Protein AF-A0AAV6BEF2-F1 (afdb_monomer)

Nearest PDB structures (foldseek):
  5zn7-assembly1_C  TM=5.057E-01  e=1.918E+00  soil metagenome
  7oqd-assembly1_AAA  TM=6.381E-01  e=6.702E+00  Bacteroides thetaiotaomicron VPI-5482

Secondary structure (DSSP, 8-state):
--B-TTPBP-SS----SSPPPEEEPTTSTTEEEESS-SSEEEEETTEEEEEETTEEEEESSTT---EE--GGGS-HHHHT--GGG-SS-S-SS-SSB-SSGGG-

Structure (mmCIF, N/CA/C/O backbone):
data_AF-A0AAV6BEF2-F1
#
_entry.id   AF-A0AAV6BEF2-F1
#
loop_
_atom_site.group_PDB
_atom_site.id
_atom_site.type_symbol
_atom_site.label_atom_id
_atom_site.label_alt_id
_atom_site.label_comp_id
_atom_site.label_asym_id
_atom_site.label_entity_id
_atom_site.label_seq_id
_atom_site.pdbx_PDB_ins_code
_atom_site.Cartn_x
_atom_site.Cartn_y
_atom_site.Cartn_z
_atom_site.occupancy
_atom_site.B_iso_or_equiv
_atom_site.auth_seq_id
_atom_site.auth_comp_id
_atom_site.auth_asym_id
_atom_site.auth_atom_id
_atom_site.pdbx_PDB_model_num
ATOM 1 N N . MET A 1 1 ? 8.938 -14.282 -14.415 1.00 75.31 1 MET A N 1
ATOM 2 C CA . MET A 1 1 ? 9.404 -13.016 -15.030 1.00 75.31 1 MET A CA 1
ATOM 3 C C . MET A 1 1 ? 10.148 -12.255 -13.950 1.00 75.31 1 MET A C 1
ATOM 5 O O . MET A 1 1 ? 9.670 -12.309 -12.830 1.00 75.31 1 MET A O 1
ATOM 9 N N . ILE A 1 2 ? 11.287 -11.622 -14.242 1.00 89.19 2 ILE A N 1
ATOM 10 C CA . ILE A 1 2 ? 12.004 -10.793 -13.256 1.00 89.19 2 ILE A CA 1
ATOM 11 C C . ILE A 1 2 ? 11.464 -9.360 -13.347 1.00 89.19 2 ILE A C 1
ATOM 13 O O . ILE A 1 2 ? 11.345 -8.831 -14.455 1.00 89.19 2 ILE A O 1
ATOM 17 N N . LEU A 1 3 ? 11.120 -8.763 -12.207 1.00 92.12 3 LEU A N 1
ATOM 18 C CA . LEU A 1 3 ? 10.684 -7.374 -12.078 1.00 92.12 3 LEU A CA 1
ATOM 19 C C . LEU A 1 3 ? 11.883 -6.437 -11.931 1.00 92.12 3 LEU A C 1
ATOM 21 O O . LEU A 1 3 ? 12.933 -6.811 -11.412 1.00 92.12 3 LEU A O 1
ATOM 25 N N . ARG A 1 4 ? 11.711 -5.189 -12.361 1.00 93.62 4 ARG A N 1
ATOM 26 C CA . ARG A 1 4 ? 12.654 -4.089 -12.145 1.00 93.62 4 ARG A CA 1
ATOM 27 C C . ARG A 1 4 ? 11.963 -2.947 -11.422 1.00 93.62 4 ARG A C 1
ATOM 29 O O . ARG A 1 4 ? 10.775 -2.701 -11.625 1.00 93.62 4 ARG A O 1
ATOM 36 N N . ILE A 1 5 ? 12.709 -2.230 -10.583 1.00 93.62 5 ILE A N 1
ATOM 37 C CA . ILE A 1 5 ? 12.194 -1.054 -9.870 1.00 93.62 5 ILE A CA 1
ATOM 38 C C . ILE A 1 5 ? 11.570 -0.076 -10.872 1.00 93.62 5 ILE A C 1
ATOM 40 O O . ILE A 1 5 ? 12.185 0.277 -11.875 1.00 93.62 5 ILE A O 1
ATOM 44 N N . GLY A 1 6 ? 10.339 0.354 -10.593 1.00 94.75 6 GLY A N 1
ATOM 45 C CA . GLY A 1 6 ? 9.557 1.226 -11.466 1.00 94.75 6 GLY A CA 1
ATOM 46 C C . GLY A 1 6 ? 8.692 0.500 -12.498 1.00 94.75 6 GLY A C 1
ATOM 47 O O . GLY A 1 6 ? 7.886 1.160 -13.157 1.00 94.75 6 GLY A O 1
ATOM 48 N N . ASP A 1 7 ? 8.788 -0.828 -12.625 1.00 96.19 7 ASP A N 1
ATOM 49 C CA . ASP A 1 7 ? 7.883 -1.585 -13.486 1.00 96.19 7 ASP A CA 1
ATOM 50 C C . ASP A 1 7 ? 6.432 -1.363 -13.056 1.00 96.19 7 ASP A C 1
ATOM 52 O O . ASP A 1 7 ? 6.073 -1.474 -11.881 1.00 96.19 7 ASP A O 1
ATOM 56 N N . ARG A 1 8 ? 5.573 -1.049 -14.029 1.00 96.50 8 ARG A N 1
ATOM 57 C CA . ARG A 1 8 ? 4.138 -0.934 -13.776 1.00 96.50 8 ARG A CA 1
ATOM 58 C C . ARG A 1 8 ? 3.573 -2.291 -13.396 1.00 96.50 8 ARG A C 1
ATOM 60 O O . ARG A 1 8 ? 3.920 -3.300 -14.007 1.00 96.50 8 ARG A O 1
ATOM 67 N N . TYR A 1 9 ? 2.646 -2.286 -12.449 1.00 95.19 9 TYR A N 1
ATOM 68 C CA . TYR A 1 9 ? 1.774 -3.424 -12.211 1.00 95.19 9 TYR A CA 1
ATOM 69 C C . TYR A 1 9 ? 1.063 -3.834 -13.513 1.00 95.19 9 TYR A C 1
ATOM 71 O O . TYR A 1 9 ? 0.539 -2.984 -14.236 1.00 95.19 9 TYR A O 1
ATOM 79 N N . ARG A 1 10 ? 1.079 -5.136 -13.821 1.00 92.38 10 ARG A N 1
ATOM 80 C CA . ARG A 1 10 ? 0.469 -5.724 -15.032 1.00 92.38 10 ARG A CA 1
ATOM 81 C C . ARG A 1 10 ? -0.484 -6.878 -14.719 1.00 92.38 10 ARG A C 1
ATOM 83 O O . ARG A 1 10 ? -0.755 -7.696 -15.594 1.00 92.38 10 ARG A O 1
ATOM 90 N N . GLY A 1 11 ? -0.907 -7.000 -13.463 1.00 89.69 11 GLY A N 1
ATOM 91 C CA . GLY A 1 11 ? -1.888 -8.004 -13.071 1.00 89.69 11 GLY A CA 1
ATOM 92 C C . GLY A 1 11 ? -3.320 -7.587 -13.432 1.00 89.69 11 GLY A C 1
ATOM 93 O O . GLY A 1 11 ? -3.513 -6.600 -14.147 1.00 89.69 11 GLY A O 1
ATOM 94 N N . PRO A 1 12 ? -4.317 -8.355 -12.964 1.00 90.50 12 PRO A N 1
ATOM 95 C CA . PRO A 1 12 ? -5.731 -8.045 -13.157 1.00 90.50 12 PRO A CA 1
ATOM 96 C C . PRO A 1 12 ? -6.115 -6.661 -12.624 1.00 90.50 12 PRO A C 1
ATOM 98 O O . PRO A 1 12 ? -5.444 -6.119 -11.751 1.00 90.50 12 PRO A O 1
ATOM 101 N N . ASP A 1 13 ? -7.228 -6.110 -13.106 1.00 88.25 13 ASP A N 1
ATOM 102 C CA . ASP A 1 13 ? -7.786 -4.890 -12.519 1.00 88.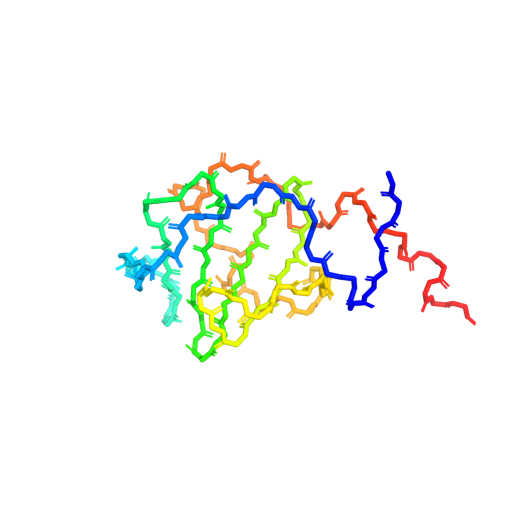25 13 ASP A CA 1
ATOM 103 C C . ASP A 1 13 ? -8.050 -5.088 -11.014 1.00 88.25 13 ASP A C 1
ATOM 105 O O . ASP A 1 13 ? -8.598 -6.109 -10.594 1.00 88.25 13 ASP A O 1
ATOM 109 N N . LEU A 1 14 ? -7.636 -4.111 -10.203 1.00 87.62 14 LEU A N 1
ATOM 110 C CA . LEU A 1 14 ? -7.822 -4.135 -8.751 1.00 87.62 14 LEU A CA 1
ATOM 111 C C . LEU A 1 14 ? -9.271 -3.823 -8.356 1.00 87.62 14 LEU A C 1
ATOM 113 O O . LEU A 1 14 ? -9.647 -4.080 -7.214 1.00 87.62 14 LEU A O 1
ATOM 117 N N . GLY A 1 15 ? -10.066 -3.272 -9.281 1.00 86.31 15 GLY A N 1
ATOM 118 C CA . GLY A 1 15 ? -11.484 -2.979 -9.068 1.00 86.31 15 GLY A CA 1
ATOM 119 C C . GLY A 1 15 ? -11.746 -1.771 -8.166 1.00 86.31 15 GLY A C 1
ATOM 120 O O . GLY A 1 15 ? -12.859 -1.600 -7.676 1.00 86.31 15 GLY A O 1
ATOM 121 N N . PHE A 1 16 ? -10.740 -0.923 -7.933 1.00 89.00 16 PHE A N 1
ATOM 122 C CA . PHE A 1 16 ? -10.887 0.299 -7.140 1.00 89.00 16 PHE A CA 1
ATOM 123 C C . PHE A 1 16 ? -11.423 1.460 -7.991 1.00 89.00 16 PHE A C 1
ATOM 125 O O . PHE A 1 16 ? -10.683 2.381 -8.346 1.00 89.00 16 PHE A O 1
ATOM 132 N N . TYR A 1 17 ? -12.708 1.390 -8.342 1.00 87.06 17 TYR A N 1
ATOM 133 C CA . TYR A 1 17 ? -13.413 2.469 -9.048 1.00 87.06 17 TYR A CA 1
ATOM 134 C C . TYR A 1 17 ? -13.769 3.639 -8.121 1.00 87.06 17 TYR A C 1
ATOM 136 O O . TYR A 1 17 ? -13.749 4.787 -8.557 1.00 87.06 17 TYR A O 1
ATOM 144 N N . ASP A 1 18 ? -14.003 3.336 -6.845 1.00 90.75 18 ASP A N 1
ATOM 145 C CA . ASP A 1 18 ? -14.211 4.285 -5.753 1.00 90.75 18 ASP A CA 1
ATOM 146 C C . ASP A 1 18 ? -13.141 4.083 -4.668 1.00 90.75 18 ASP A C 1
ATOM 148 O O . ASP A 1 18 ? -12.414 3.082 -4.670 1.00 90.75 18 ASP A O 1
ATOM 152 N N . GLU A 1 19 ? -13.031 5.033 -3.731 1.00 90.31 19 GLU A N 1
ATOM 153 C CA . GLU A 1 19 ? -12.090 4.900 -2.614 1.00 90.31 19 GLU A CA 1
ATOM 154 C C . GLU A 1 19 ? -12.443 3.656 -1.775 1.00 90.31 19 GLU A C 1
ATOM 156 O O . GLU A 1 19 ? -13.580 3.530 -1.312 1.00 90.31 19 GLU A O 1
ATOM 161 N N . PRO A 1 20 ? -11.497 2.720 -1.570 1.00 93.25 20 PRO A N 1
ATOM 162 C CA . PRO A 1 20 ? -11.789 1.480 -0.870 1.00 93.25 20 PRO A CA 1
ATOM 163 C C . PRO A 1 20 ? -11.984 1.707 0.630 1.00 93.25 20 PRO A C 1
ATOM 165 O O . PRO A 1 20 ? -11.316 2.542 1.246 1.00 93.25 20 PRO A O 1
ATOM 168 N N . ASN A 1 21 ? -12.829 0.880 1.247 1.00 93.69 21 ASN A N 1
ATOM 169 C CA . ASN A 1 21 ? -12.964 0.853 2.699 1.00 93.69 21 ASN A CA 1
ATOM 170 C C . ASN A 1 21 ? -11.663 0.373 3.344 1.00 93.69 21 ASN A C 1
ATOM 172 O O . ASN A 1 21 ? -11.112 -0.676 2.987 1.00 93.69 21 ASN A O 1
ATOM 176 N N . VAL A 1 22 ? -11.195 1.126 4.338 1.00 95.88 22 VAL A N 1
ATOM 177 C CA . VAL A 1 22 ? -9.980 0.805 5.084 1.00 95.88 22 VAL A CA 1
ATOM 178 C C . VAL A 1 22 ? -10.257 0.672 6.575 1.00 95.88 22 VAL A C 1
ATOM 180 O O . VAL A 1 22 ? -11.024 1.439 7.155 1.00 95.88 22 VAL A O 1
ATOM 183 N N . VAL A 1 23 ? -9.581 -0.276 7.218 1.00 96.62 23 VAL A N 1
ATOM 184 C CA . VAL A 1 23 ? -9.620 -0.465 8.674 1.00 96.62 23 VAL A CA 1
ATOM 185 C C . VAL A 1 23 ? -8.246 -0.246 9.278 1.00 96.62 23 VAL A C 1
ATOM 187 O O . VAL A 1 23 ? -7.235 -0.628 8.691 1.00 96.62 23 VAL A O 1
ATOM 190 N N . ALA A 1 24 ? -8.190 0.369 10.457 1.00 97.19 24 ALA A N 1
ATOM 191 C CA . ALA A 1 24 ? -6.931 0.549 11.168 1.00 97.19 24 ALA A CA 1
ATOM 192 C C . ALA A 1 24 ? -6.341 -0.809 11.578 1.00 97.19 24 ALA A C 1
ATOM 194 O O . ALA A 1 24 ? -7.063 -1.687 12.055 1.00 97.19 24 ALA A O 1
ATOM 195 N N . VAL A 1 25 ? -5.024 -0.964 11.430 1.00 97.19 25 VAL A N 1
ATOM 196 C CA . VAL A 1 25 ? -4.309 -2.157 11.892 1.00 97.19 25 VAL A CA 1
ATOM 197 C C . VAL A 1 25 ? -3.896 -1.969 13.363 1.00 97.19 25 VAL A C 1
ATOM 199 O O . VAL A 1 25 ? -3.104 -1.073 13.672 1.00 97.19 25 VAL A O 1
ATOM 202 N N . PRO A 1 26 ? -4.379 -2.804 14.302 1.00 94.31 26 PRO A N 1
ATOM 203 C CA . PRO A 1 26 ? -4.024 -2.713 15.712 1.00 94.31 26 PRO A CA 1
ATOM 204 C C . PRO A 1 26 ? -2.513 -2.823 15.937 1.00 94.31 26 PRO A C 1
ATOM 206 O O . PRO A 1 26 ? -1.840 -3.683 15.370 1.00 94.31 26 PRO A O 1
ATOM 209 N N . GLY A 1 27 ? -1.972 -1.942 16.783 1.00 92.38 27 GLY A N 1
ATOM 210 C CA . GLY A 1 27 ? -0.538 -1.907 17.094 1.00 92.38 27 GLY A CA 1
ATOM 211 C C . GLY A 1 27 ? 0.359 -1.360 15.973 1.00 92.38 27 GLY A C 1
ATOM 212 O O . GLY A 1 27 ? 1.583 -1.444 16.086 1.00 92.38 27 GLY A O 1
ATOM 213 N N . ARG A 1 28 ? -0.220 -0.800 14.900 1.00 94.56 28 ARG A N 1
ATOM 214 C CA . ARG A 1 28 ? 0.497 -0.183 13.772 1.00 94.56 28 ARG A CA 1
ATOM 215 C C . ARG A 1 28 ? -0.069 1.206 13.490 1.00 94.56 28 ARG A C 1
ATOM 217 O O . ARG A 1 28 ? -0.991 1.378 12.697 1.00 94.56 28 ARG A O 1
ATOM 224 N N . ALA A 1 29 ? 0.462 2.207 14.187 1.00 92.00 29 ALA A N 1
ATOM 225 C CA . ALA A 1 29 ? -0.025 3.578 14.078 1.00 92.00 29 ALA A CA 1
ATOM 226 C C . ALA A 1 29 ? 0.029 4.075 12.623 1.00 92.00 29 ALA A C 1
ATOM 228 O O . ALA A 1 29 ? 1.066 3.993 11.970 1.00 92.00 29 ALA A O 1
ATOM 229 N N . GLY A 1 30 ? -1.101 4.579 12.123 1.00 94.50 30 GLY A N 1
ATOM 230 C CA . GLY A 1 30 ? -1.212 5.128 10.770 1.00 94.50 30 GLY A CA 1
ATOM 231 C C . GLY A 1 30 ? -1.223 4.095 9.638 1.00 94.50 30 GLY A C 1
ATOM 232 O O . GLY A 1 30 ? -1.255 4.504 8.479 1.00 94.50 30 GLY A O 1
ATOM 233 N N . VAL A 1 31 ? -1.201 2.789 9.941 1.00 97.88 31 VAL A N 1
ATOM 234 C CA . VAL A 1 31 ? -1.382 1.731 8.938 1.00 97.88 31 VAL A CA 1
ATOM 235 C C . VAL A 1 31 ? -2.852 1.345 8.874 1.00 97.88 31 VAL A C 1
ATOM 237 O O . VAL A 1 31 ? -3.466 0.990 9.883 1.00 97.88 31 VAL A O 1
ATOM 240 N N . TYR A 1 32 ? -3.394 1.361 7.665 1.00 98.06 32 TYR A N 1
ATOM 241 C CA . TYR A 1 32 ? -4.745 0.917 7.372 1.00 98.06 32 TYR A CA 1
ATOM 242 C C . TYR A 1 32 ? -4.720 -0.196 6.327 1.00 98.06 32 TYR A C 1
ATOM 244 O O . TYR A 1 32 ? -3.860 -0.195 5.450 1.00 98.06 32 TYR A O 1
ATOM 252 N N . TYR A 1 33 ? -5.658 -1.134 6.417 1.00 97.62 33 TYR A N 1
ATOM 253 C CA . TYR A 1 33 ? -5.784 -2.298 5.542 1.00 97.62 33 TYR A CA 1
ATOM 254 C C . TYR A 1 33 ? -7.093 -2.259 4.756 1.00 97.62 33 TYR A C 1
ATOM 256 O O . TYR A 1 33 ? -8.137 -1.946 5.330 1.00 97.62 33 TYR A O 1
ATOM 264 N N . VAL A 1 34 ? -7.049 -2.605 3.469 1.00 96.56 34 VAL A N 1
ATOM 265 C CA . VAL A 1 34 ? -8.238 -2.698 2.612 1.00 96.56 34 VAL A CA 1
ATOM 266 C C . VAL A 1 34 ? -8.921 -4.054 2.798 1.00 96.56 34 VAL A C 1
ATOM 268 O O . VAL A 1 34 ? -8.370 -5.103 2.450 1.00 96.56 34 VAL A O 1
ATOM 271 N N . GLN A 1 35 ? -10.150 -4.043 3.316 1.00 90.19 35 GLN A N 1
ATOM 272 C CA . GLN A 1 35 ? -10.904 -5.281 3.543 1.00 90.19 35 GLN A CA 1
ATOM 273 C C . GLN A 1 35 ? -11.561 -5.827 2.270 1.00 90.19 35 GLN A C 1
ATOM 275 O O . GLN A 1 35 ? -11.663 -7.042 2.134 1.00 90.19 35 GLN A O 1
ATOM 280 N N . ASP A 1 36 ? -11.898 -4.983 1.302 1.00 85.25 36 ASP A N 1
ATOM 281 C CA . ASP A 1 36 ? -12.725 -5.382 0.155 1.00 85.25 36 ASP A CA 1
ATOM 282 C C . ASP A 1 36 ? -11.900 -5.611 -1.127 1.00 85.25 36 ASP A C 1
ATOM 284 O O . ASP A 1 36 ? -12.316 -5.253 -2.224 1.00 85.25 36 ASP A O 1
ATOM 288 N N . SER A 1 37 ? -10.694 -6.180 -1.004 1.00 88.31 37 SER A N 1
ATOM 289 C CA . SER A 1 37 ? -9.808 -6.454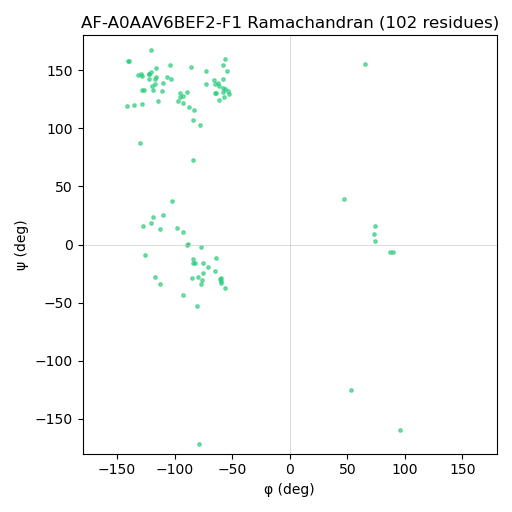 -2.147 1.00 88.31 37 SER A CA 1
ATOM 290 C C . SER A 1 37 ? -9.297 -7.891 -2.158 1.00 88.31 37 SER A C 1
ATOM 292 O O . SER A 1 37 ? -9.014 -8.476 -1.116 1.00 88.31 37 SER A O 1
ATOM 294 N N . ASN A 1 38 ? -9.099 -8.453 -3.350 1.00 87.19 38 ASN A N 1
ATOM 295 C CA . ASN A 1 38 ? -8.434 -9.751 -3.501 1.00 87.19 38 ASN A CA 1
ATOM 296 C C . ASN A 1 38 ? -6.932 -9.683 -3.190 1.00 87.19 38 ASN A C 1
ATOM 298 O O . ASN A 1 38 ? -6.318 -10.711 -2.920 1.00 87.19 38 ASN A O 1
ATOM 302 N N . ASN A 1 39 ? -6.350 -8.483 -3.222 1.00 90.06 39 ASN A N 1
ATOM 303 C CA . ASN A 1 39 ? -4.937 -8.260 -2.949 1.00 90.06 39 ASN A CA 1
ATOM 304 C C . ASN A 1 39 ? -4.743 -7.657 -1.560 1.00 90.06 39 ASN A C 1
ATOM 306 O O . ASN A 1 39 ? -5.618 -6.969 -1.027 1.00 90.06 39 ASN A O 1
ATOM 310 N N . ASP A 1 40 ? -3.567 -7.885 -0.987 1.00 95.38 40 ASP A N 1
ATOM 311 C CA . ASP A 1 40 ? -3.181 -7.245 0.261 1.00 95.38 40 ASP A CA 1
ATOM 312 C C . ASP A 1 40 ? -2.757 -5.804 -0.008 1.00 95.38 40 ASP A C 1
ATOM 314 O O . ASP A 1 40 ? -1.655 -5.545 -0.496 1.00 95.38 40 ASP A O 1
ATOM 318 N N . VAL A 1 41 ? -3.655 -4.868 0.302 1.00 97.12 41 VAL A N 1
ATOM 319 C CA . VAL A 1 41 ? -3.455 -3.434 0.087 1.00 97.12 41 VAL A CA 1
ATOM 320 C C . VAL A 1 41 ? -3.497 -2.689 1.415 1.00 97.12 41 VAL A C 1
ATOM 322 O O . VAL A 1 41 ? -4.394 -2.878 2.240 1.00 97.12 41 VAL A O 1
ATOM 325 N N . TYR A 1 42 ? -2.5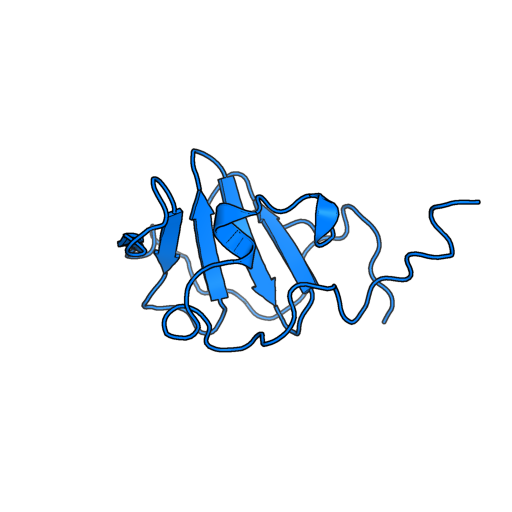22 -1.808 1.599 1.00 97.81 42 TYR A N 1
ATOM 326 C CA . TYR A 1 42 ? -2.311 -1.024 2.801 1.00 97.81 42 TYR A CA 1
ATOM 327 C C . TYR A 1 42 ? -2.177 0.453 2.458 1.00 97.81 42 TYR A C 1
ATOM 329 O O . TYR A 1 42 ? -1.554 0.822 1.461 1.00 97.81 42 TYR A O 1
ATOM 337 N N . ARG A 1 43 ? -2.684 1.310 3.337 1.00 97.88 43 ARG A N 1
ATOM 338 C CA . ARG A 1 43 ? -2.417 2.747 3.320 1.00 97.88 43 ARG A CA 1
ATOM 339 C C . ARG A 1 43 ? -1.555 3.100 4.521 1.00 97.88 43 ARG A C 1
ATOM 341 O O . ARG A 1 43 ? -1.862 2.704 5.643 1.00 97.88 43 ARG A O 1
ATOM 348 N N . TYR A 1 44 ? -0.493 3.856 4.281 1.00 97.88 44 TYR A N 1
ATOM 349 C CA . TYR A 1 44 ? 0.354 4.403 5.332 1.00 97.88 44 TYR A CA 1
ATOM 350 C C . TYR A 1 44 ? 0.781 5.818 4.949 1.00 97.88 44 TYR A C 1
ATOM 352 O O . TYR A 1 44 ? 1.419 6.028 3.911 1.00 97.88 44 TYR A O 1
ATOM 360 N N . ASN A 1 45 ? 0.401 6.793 5.778 1.00 91.62 45 ASN A N 1
ATOM 361 C CA . ASN A 1 45 ? 0.442 8.219 5.444 1.00 91.62 45 ASN A CA 1
ATOM 362 C C . ASN A 1 45 ? -0.310 8.505 4.123 1.00 91.62 45 ASN A C 1
ATOM 364 O O . ASN A 1 45 ? -1.474 8.126 3.964 1.00 91.62 45 ASN A O 1
ATOM 368 N N . ASN A 1 46 ? 0.359 9.149 3.165 1.00 92.75 46 ASN A N 1
ATOM 369 C CA . ASN A 1 46 ? -0.201 9.524 1.863 1.00 92.75 46 ASN A CA 1
ATOM 370 C C . ASN A 1 46 ? 0.163 8.524 0.754 1.00 92.75 46 ASN A C 1
ATOM 372 O O . ASN A 1 46 ? 0.039 8.847 -0.423 1.00 92.75 46 ASN A O 1
ATOM 3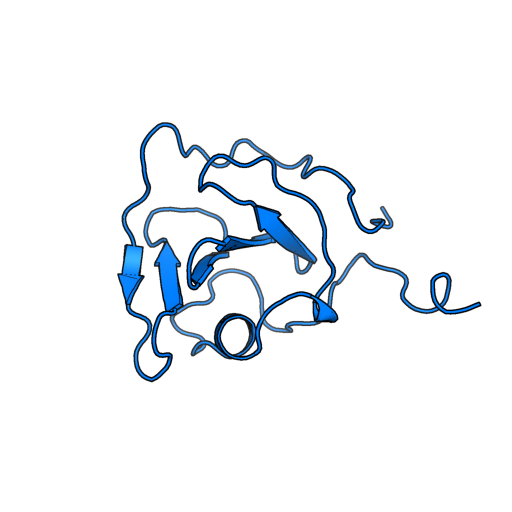76 N N . MET A 1 47 ? 0.650 7.335 1.116 1.00 97.81 47 MET A N 1
ATOM 377 C CA . MET A 1 47 ? 1.077 6.319 0.160 1.00 97.81 47 MET A CA 1
ATOM 378 C C . MET A 1 47 ? 0.277 5.035 0.341 1.00 97.81 47 MET A C 1
ATOM 380 O O . MET A 1 47 ? -0.109 4.659 1.452 1.00 97.81 47 MET A O 1
ATOM 384 N N . TRP A 1 48 ? 0.086 4.353 -0.778 1.00 97.81 48 TRP A N 1
ATOM 385 C CA . TRP A 1 48 ? -0.559 3.058 -0.864 1.00 97.81 48 TRP A CA 1
ATOM 386 C C . TRP A 1 48 ? 0.478 2.000 -1.219 1.00 97.81 48 TRP A C 1
ATOM 388 O O . TRP A 1 48 ? 1.360 2.240 -2.045 1.00 97.81 48 TRP A O 1
ATOM 398 N N . TYR A 1 49 ? 0.372 0.840 -0.585 1.00 98.06 49 TYR A N 1
ATOM 399 C CA . TYR A 1 49 ? 1.268 -0.296 -0.753 1.00 98.06 49 TYR A CA 1
ATOM 400 C C . TYR A 1 49 ? 0.434 -1.530 -1.038 1.00 98.06 49 TYR A C 1
ATOM 402 O O . TYR A 1 49 ? -0.541 -1.786 -0.341 1.00 98.06 49 TYR A O 1
ATOM 410 N N . MET A 1 50 ? 0.822 -2.297 -2.043 1.00 97.56 50 MET A N 1
ATOM 411 C CA . MET A 1 50 ? 0.161 -3.540 -2.402 1.00 97.56 50 MET A CA 1
ATOM 412 C C . MET A 1 50 ? 1.204 -4.642 -2.441 1.00 97.56 50 MET A C 1
ATOM 414 O O . MET A 1 50 ? 2.255 -4.460 -3.057 1.00 97.56 50 MET A O 1
ATOM 418 N N . ASN A 1 51 ? 0.902 -5.779 -1.825 1.00 96.75 51 ASN A N 1
ATOM 419 C CA . ASN A 1 51 ? 1.607 -7.012 -2.125 1.00 96.75 51 ASN A CA 1
ATOM 420 C C . ASN A 1 51 ? 0.779 -7.819 -3.127 1.00 96.75 51 ASN A C 1
ATOM 422 O O . ASN A 1 51 ? -0.392 -8.114 -2.884 1.00 96.75 51 ASN A O 1
ATOM 426 N N . TYR A 1 52 ? 1.391 -8.152 -4.259 1.00 94.69 52 TYR A N 1
ATOM 427 C CA . TYR A 1 52 ? 0.788 -8.995 -5.282 1.00 94.69 52 TYR A CA 1
ATOM 428 C C . TYR A 1 52 ? 1.756 -10.116 -5.629 1.00 94.69 52 TYR A C 1
ATOM 430 O O . TYR A 1 52 ? 2.876 -9.845 -6.052 1.00 94.69 52 TYR A O 1
ATOM 438 N N . ASN A 1 53 ? 1.322 -11.368 -5.453 1.00 91.69 53 ASN A N 1
ATOM 439 C CA . ASN A 1 53 ? 2.143 -12.561 -5.690 1.00 91.69 53 ASN A CA 1
ATOM 440 C C . ASN A 1 53 ? 3.547 -12.478 -5.061 1.00 91.69 53 ASN A C 1
ATOM 442 O O . ASN A 1 53 ? 4.531 -12.895 -5.664 1.00 91.69 53 ASN A O 1
ATOM 446 N N . GLY A 1 54 ? 3.633 -11.921 -3.851 1.00 93.12 54 GLY A N 1
ATOM 447 C CA . GLY A 1 54 ? 4.882 -11.809 -3.107 1.00 93.12 54 GLY A CA 1
ATOM 448 C C . GLY A 1 54 ? 5.713 -10.563 -3.414 1.00 93.12 54 GLY A C 1
ATOM 449 O O . GLY A 1 54 ? 6.667 -10.322 -2.689 1.00 93.12 54 GLY A O 1
ATOM 450 N N . ASP A 1 55 ? 5.346 -9.735 -4.393 1.00 95.69 55 ASP A N 1
ATOM 451 C CA . ASP A 1 55 ? 6.106 -8.536 -4.767 1.00 95.69 55 ASP A CA 1
ATOM 452 C C . ASP A 1 55 ? 5.418 -7.244 -4.328 1.00 95.69 55 ASP A C 1
ATOM 454 O O . ASP A 1 55 ? 4.187 -7.119 -4.368 1.00 95.69 55 ASP A O 1
ATOM 458 N N . TRP A 1 56 ? 6.222 -6.253 -3.936 1.00 97.44 56 TRP A N 1
ATOM 459 C CA . TRP A 1 56 ? 5.707 -4.987 -3.427 1.00 97.44 56 TRP A CA 1
ATOM 460 C C . TRP A 1 56 ? 5.593 -3.893 -4.483 1.00 97.44 56 TRP A C 1
ATOM 462 O O . TRP A 1 56 ? 6.563 -3.485 -5.132 1.00 97.44 56 TRP A O 1
ATOM 472 N N . TYR A 1 57 ? 4.393 -3.329 -4.552 1.00 98.06 57 TYR A N 1
ATOM 473 C CA . TYR A 1 57 ? 4.044 -2.187 -5.379 1.00 98.06 57 TYR A CA 1
ATOM 474 C C . TYR A 1 57 ? 3.642 -1.000 -4.509 1.00 98.06 57 TYR A C 1
ATOM 476 O O . TYR A 1 57 ? 3.113 -1.161 -3.408 1.00 98.06 57 TYR A O 1
ATOM 484 N N . ARG A 1 58 ? 3.859 0.209 -5.024 1.00 98.12 58 ARG A N 1
ATOM 485 C CA . ARG A 1 58 ? 3.487 1.462 -4.367 1.00 98.12 58 ARG A CA 1
ATOM 486 C C . ARG A 1 58 ? 2.752 2.390 -5.325 1.00 98.12 58 ARG A C 1
ATOM 488 O O . ARG A 1 58 ? 3.106 2.464 -6.501 1.00 98.12 58 ARG A O 1
ATOM 495 N N . ALA A 1 59 ? 1.797 3.144 -4.794 1.00 98.00 59 ALA A N 1
ATOM 496 C CA . ALA A 1 59 ? 1.090 4.208 -5.496 1.00 98.00 59 ALA A CA 1
ATOM 497 C C . ALA A 1 59 ? 0.857 5.425 -4.588 1.00 98.00 59 ALA A C 1
ATOM 499 O O . ALA A 1 59 ? 0.868 5.318 -3.361 1.00 98.00 59 ALA A O 1
ATOM 500 N N . GLY A 1 60 ? 0.650 6.596 -5.197 1.00 97.56 60 GLY A N 1
ATOM 501 C CA . GLY A 1 60 ? 0.219 7.808 -4.484 1.00 97.56 60 GLY A CA 1
ATOM 502 C C . GLY A 1 60 ? -1.299 7.885 -4.269 1.00 97.56 60 GLY A C 1
ATOM 503 O O . GLY A 1 60 ? -1.768 8.704 -3.489 1.00 97.56 60 GLY A O 1
ATOM 504 N N . SER A 1 61 ? -2.063 7.025 -4.943 1.00 96.00 61 SER A N 1
ATOM 505 C CA . SER A 1 61 ? -3.522 6.928 -4.865 1.00 96.00 61 SER A CA 1
ATOM 506 C C . SER A 1 61 ? -3.942 5.459 -4.867 1.00 96.00 61 SER A C 1
ATOM 508 O O . SER A 1 61 ? -3.198 4.606 -5.357 1.00 96.00 61 SER A O 1
ATOM 510 N N . TYR A 1 62 ? -5.138 5.160 -4.357 1.00 94.25 62 TYR A N 1
ATOM 511 C CA . TYR A 1 62 ? -5.678 3.797 -4.304 1.00 94.25 62 TYR A CA 1
ATOM 512 C C . TYR A 1 62 ? -5.808 3.163 -5.698 1.00 94.25 62 TYR A C 1
ATOM 514 O O . TYR A 1 62 ? -5.591 1.967 -5.867 1.00 94.25 62 TYR A O 1
ATOM 522 N N . ASN A 1 63 ? -6.092 3.969 -6.720 1.00 92.56 63 ASN A N 1
ATOM 523 C CA . ASN A 1 63 ? -6.246 3.538 -8.111 1.00 92.56 63 ASN A CA 1
ATOM 524 C C . ASN A 1 63 ? -4.944 3.621 -8.931 1.00 92.56 63 ASN A C 1
ATOM 526 O O . ASN A 1 63 ? -4.961 3.449 -10.149 1.00 92.56 63 ASN A O 1
ATOM 530 N N . GLY A 1 64 ? -3.798 3.844 -8.280 1.00 94.12 64 GLY A N 1
ATOM 531 C CA . GLY A 1 64 ? -2.492 3.846 -8.931 1.00 94.12 64 GLY A CA 1
ATOM 532 C C . GLY A 1 64 ? -1.980 5.238 -9.342 1.00 94.12 64 GLY A C 1
ATOM 533 O O . GLY A 1 64 ? -2.397 6.250 -8.781 1.00 94.12 64 GLY A O 1
ATOM 534 N N . PRO A 1 65 ? -1.021 5.312 -10.286 1.00 96.06 65 PRO A N 1
ATOM 535 C CA . PRO A 1 65 ? -0.339 4.177 -10.907 1.00 96.06 65 PRO A CA 1
ATOM 536 C C . PRO A 1 65 ? 0.457 3.364 -9.877 1.00 96.06 65 PRO A C 1
ATOM 538 O O . PRO A 1 65 ? 1.122 3.925 -9.008 1.00 96.06 65 PRO A O 1
ATOM 541 N N . TRP A 1 66 ? 0.396 2.038 -10.004 1.00 97.81 66 TRP A N 1
ATOM 542 C CA . TRP A 1 66 ? 1.121 1.097 -9.152 1.00 97.81 66 TRP A CA 1
ATOM 543 C C . TRP A 1 66 ? 2.461 0.730 -9.779 1.00 97.81 66 TRP A C 1
ATOM 545 O O . TRP A 1 66 ? 2.508 0.217 -10.900 1.00 97.81 66 TRP A O 1
ATOM 555 N N . LEU A 1 67 ? 3.542 0.996 -9.051 1.00 98.00 67 LEU A N 1
ATOM 556 C CA . LEU A 1 67 ? 4.912 0.755 -9.495 1.00 98.00 67 LEU A CA 1
ATOM 557 C C . LEU A 1 67 ? 5.599 -0.217 -8.548 1.00 98.00 67 LEU A C 1
ATOM 559 O O . LEU A 1 67 ? 5.473 -0.071 -7.333 1.00 98.00 67 LEU A O 1
ATOM 563 N N . PHE A 1 68 ? 6.336 -1.180 -9.091 1.00 97.56 68 PHE A N 1
ATOM 564 C CA . PHE A 1 68 ? 7.170 -2.072 -8.300 1.00 97.56 68 PHE A CA 1
ATOM 565 C C . PHE A 1 68 ? 8.280 -1.266 -7.613 1.00 97.56 68 PHE A C 1
ATOM 567 O O . PHE A 1 68 ? 8.954 -0.453 -8.252 1.00 97.56 68 PHE A O 1
ATOM 574 N N . VAL A 1 69 ? 8.460 -1.463 -6.307 1.00 96.50 69 VAL A N 1
ATOM 575 C CA . VAL A 1 69 ? 9.419 -0.686 -5.495 1.00 96.50 69 VAL A CA 1
ATOM 576 C C . VAL A 1 69 ? 10.411 -1.546 -4.721 1.00 96.50 69 VAL A C 1
ATOM 578 O O . VAL A 1 69 ? 11.357 -1.003 -4.144 1.00 96.50 69 VAL A O 1
ATOM 581 N N . GLY A 1 70 ? 10.199 -2.859 -4.698 1.00 94.81 70 GLY A N 1
ATOM 582 C CA . GLY A 1 70 ? 10.920 -3.789 -3.844 1.00 94.81 70 GLY A CA 1
ATOM 583 C C . GLY A 1 70 ? 10.661 -3.581 -2.346 1.00 94.81 70 GLY A C 1
ATOM 584 O O . GLY A 1 70 ? 10.349 -2.483 -1.871 1.00 94.81 70 GLY A O 1
ATOM 585 N N . TYR A 1 71 ? 10.844 -4.641 -1.567 1.00 94.69 71 TYR A N 1
ATOM 586 C CA . TYR A 1 71 ? 10.504 -4.692 -0.147 1.00 94.69 71 TYR A CA 1
ATOM 587 C C . TYR A 1 71 ? 11.253 -3.646 0.688 1.00 94.69 71 TYR A C 1
ATOM 589 O O . TYR A 1 71 ? 10.725 -3.140 1.677 1.00 94.69 71 TYR A O 1
ATOM 597 N N . ARG A 1 72 ? 12.487 -3.288 0.297 1.00 93.81 72 ARG A N 1
ATOM 598 C CA . ARG A 1 72 ? 13.309 -2.295 1.016 1.00 93.81 72 ARG A CA 1
ATOM 599 C C . ARG A 1 72 ? 12.703 -0.892 0.989 1.00 93.81 72 ARG A C 1
ATOM 601 O O . ARG A 1 72 ? 13.002 -0.090 1.868 1.00 93.81 72 ARG A O 1
ATOM 608 N N . SER A 1 73 ? 11.852 -0.610 0.006 1.00 95.25 73 SER A N 1
ATOM 609 C CA . SER A 1 73 ? 11.145 0.664 -0.138 1.00 95.25 73 SER A CA 1
ATOM 610 C C . SER A 1 73 ? 9.802 0.689 0.605 1.00 95.25 73 SER A C 1
ATOM 612 O O . SER A 1 73 ? 9.091 1.696 0.550 1.00 95.25 73 SER A O 1
ATOM 614 N N . VAL A 1 74 ? 9.428 -0.410 1.269 1.00 96.88 74 VAL A N 1
ATOM 615 C CA . VAL A 1 74 ? 8.187 -0.536 2.037 1.00 96.88 74 VAL A CA 1
ATOM 616 C C . VAL A 1 74 ? 8.472 -0.230 3.511 1.00 96.88 74 VAL A C 1
ATOM 618 O O . VAL A 1 74 ? 9.406 -0.794 4.085 1.00 96.88 74 VAL A O 1
ATOM 621 N N . PRO A 1 75 ? 7.684 0.641 4.167 1.00 96.88 75 PRO A N 1
ATOM 622 C CA . PRO A 1 75 ? 7.844 0.916 5.589 1.00 96.88 75 PRO A CA 1
ATOM 623 C C . PRO A 1 75 ? 7.707 -0.347 6.442 1.00 96.88 75 PRO A C 1
ATOM 625 O O . PRO A 1 75 ? 6.841 -1.191 6.201 1.00 96.88 75 PRO A O 1
ATOM 628 N N . ARG A 1 76 ? 8.515 -0.436 7.504 1.00 95.44 76 ARG A N 1
ATOM 629 C CA . ARG A 1 76 ? 8.476 -1.566 8.443 1.00 95.44 76 ARG A CA 1
ATOM 630 C C . ARG A 1 76 ? 7.103 -1.779 9.057 1.00 95.44 76 ARG A C 1
ATOM 632 O O . ARG A 1 76 ? 6.696 -2.926 9.220 1.00 95.44 76 ARG A O 1
ATOM 639 N N . ASP A 1 77 ? 6.375 -0.713 9.366 1.00 96.06 77 ASP A N 1
ATOM 640 C CA . ASP A 1 77 ? 5.023 -0.814 9.917 1.00 96.06 77 ASP A CA 1
ATOM 641 C C . ASP A 1 77 ? 4.046 -1.532 8.975 1.00 96.06 77 ASP A C 1
ATOM 643 O O . ASP A 1 77 ? 3.153 -2.230 9.449 1.00 96.06 77 ASP A O 1
ATOM 647 N N . VAL A 1 78 ? 4.258 -1.438 7.658 1.00 97.12 78 VAL A N 1
ATOM 648 C CA . VAL A 1 78 ? 3.426 -2.090 6.637 1.00 97.12 78 VAL A CA 1
ATOM 649 C C . VAL A 1 78 ? 3.801 -3.564 6.479 1.00 97.12 78 VAL A C 1
ATOM 651 O O . VAL A 1 78 ? 2.946 -4.432 6.624 1.00 97.12 78 VAL A O 1
ATOM 654 N N . TYR A 1 79 ? 5.076 -3.900 6.262 1.00 95.12 79 TYR A N 1
ATOM 655 C CA . TYR A 1 79 ? 5.455 -5.309 6.057 1.00 95.12 79 TYR A CA 1
ATOM 656 C C . TYR A 1 79 ? 5.510 -6.137 7.356 1.00 95.12 79 TYR A C 1
ATOM 658 O O . TYR A 1 79 ? 5.783 -7.337 7.332 1.00 95.12 79 TYR A O 1
ATOM 666 N N . SER A 1 80 ? 5.260 -5.524 8.518 1.00 94.56 80 SER A N 1
ATOM 667 C CA . SER A 1 80 ? 5.202 -6.213 9.814 1.00 94.56 80 SER A CA 1
ATOM 668 C C . SER A 1 80 ? 3.806 -6.241 10.443 1.00 94.56 80 SER A C 1
ATOM 670 O O . SER A 1 80 ? 3.683 -6.576 11.624 1.00 94.56 80 SER A O 1
ATOM 672 N N . VAL A 1 81 ? 2.744 -5.916 9.695 1.00 95.94 81 VAL A N 1
ATOM 673 C CA . VAL A 1 81 ? 1.347 -6.047 10.164 1.00 95.94 81 VAL A CA 1
ATOM 674 C C . VAL A 1 81 ? 1.048 -7.469 10.664 1.00 95.94 81 VAL A C 1
ATOM 676 O O . VAL A 1 81 ? 1.660 -8.411 10.164 1.00 95.94 81 VAL A O 1
ATOM 679 N N . PRO A 1 82 ? 0.146 -7.688 11.635 1.00 95.44 82 PRO A N 1
ATOM 680 C CA . PRO A 1 82 ? -0.212 -9.038 12.081 1.00 95.44 82 PRO A CA 1
ATOM 681 C C . PRO A 1 82 ? -0.746 -9.913 10.935 1.00 95.44 82 PRO A C 1
ATOM 683 O O . PRO A 1 82 ? -1.300 -9.394 9.971 1.00 95.44 82 PRO A O 1
ATOM 686 N N . THR A 1 83 ? -0.623 -11.238 11.046 1.00 93.31 83 THR A N 1
ATOM 687 C CA . THR A 1 83 ? -1.035 -12.186 9.988 1.00 93.31 83 THR A CA 1
ATOM 688 C C . THR A 1 83 ? -2.517 -12.104 9.630 1.00 93.31 83 THR A C 1
ATOM 690 O O . THR A 1 83 ? -2.858 -12.316 8.479 1.00 93.31 83 THR A O 1
ATOM 693 N N . GLY A 1 84 ? -3.390 -11.713 10.564 1.00 94.06 84 GLY A N 1
ATOM 694 C CA . GLY A 1 84 ? -4.810 -11.458 10.274 1.00 94.06 84 GLY A CA 1
ATOM 695 C C . GLY A 1 84 ? -5.070 -10.295 9.302 1.00 94.06 84 GLY A C 1
ATOM 696 O O . GLY A 1 84 ? -6.188 -10.147 8.825 1.00 94.06 84 GLY A O 1
ATOM 697 N N . TYR A 1 85 ? -4.047 -9.491 8.996 1.00 95.00 85 TYR A N 1
ATOM 698 C CA . TYR A 1 85 ? -4.070 -8.411 8.003 1.00 95.00 85 TYR A CA 1
ATOM 699 C C . TYR A 1 85 ? -3.218 -8.756 6.776 1.00 95.00 85 TYR A C 1
ATOM 701 O O . TYR A 1 85 ? -2.675 -7.868 6.122 1.00 95.00 85 TYR A O 1
ATOM 709 N N . ARG A 1 86 ? -3.037 -10.051 6.505 1.00 93.94 86 ARG A N 1
ATOM 710 C CA . ARG A 1 86 ? -2.343 -10.598 5.338 1.00 93.94 86 ARG A CA 1
ATOM 711 C C . ARG A 1 86 ? -3.192 -11.747 4.804 1.00 93.94 86 ARG A C 1
ATOM 713 O O . ARG A 1 86 ? -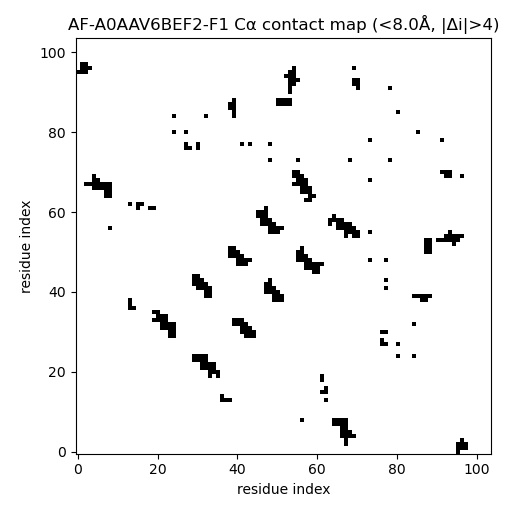3.452 -12.702 5.531 1.00 93.94 86 ARG A O 1
ATOM 720 N N . ARG A 1 87 ? -3.640 -11.669 3.558 1.00 91.62 87 ARG A N 1
ATOM 721 C CA . ARG A 1 87 ? -4.336 -12.765 2.875 1.00 91.62 87 ARG A CA 1
ATOM 722 C C . ARG A 1 87 ? -3.377 -13.630 2.083 1.00 91.62 87 ARG A C 1
ATOM 724 O O . ARG A 1 87 ? -3.517 -14.847 2.099 1.00 91.62 87 ARG A O 1
ATOM 731 N N . THR A 1 88 ? -2.448 -13.010 1.363 1.00 90.12 88 THR A N 1
ATOM 732 C CA . TH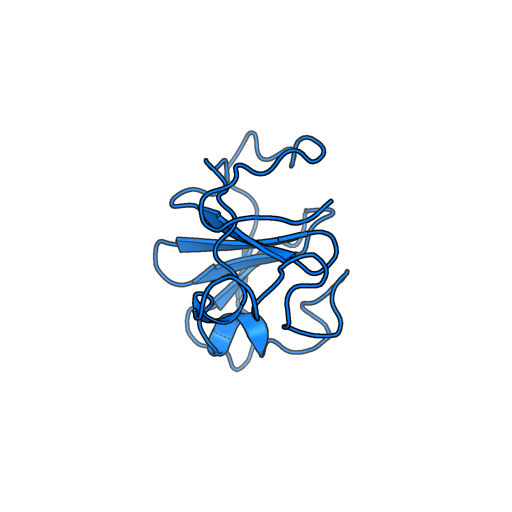R A 1 88 ? -1.711 -13.680 0.289 1.00 90.12 88 THR A CA 1
ATOM 733 C C . THR A 1 88 ? -0.236 -13.866 0.600 1.00 90.12 88 THR A C 1
ATOM 735 O O . THR A 1 88 ? 0.336 -14.870 0.186 1.00 90.12 88 THR A O 1
ATOM 738 N N . TRP A 1 89 ? 0.402 -12.941 1.323 1.00 91.44 89 TRP A N 1
ATOM 739 C CA . TRP A 1 89 ? 1.849 -13.001 1.552 1.00 91.44 89 TRP A CA 1
ATOM 740 C C . TRP A 1 89 ? 2.229 -13.488 2.953 1.00 91.44 89 TRP A C 1
ATOM 742 O O . TRP A 1 89 ? 1.61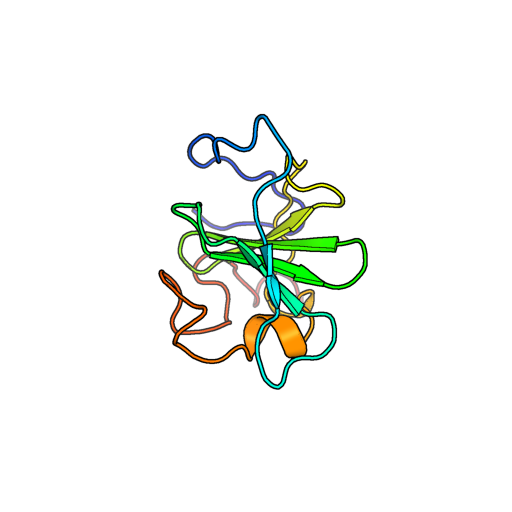3 -13.151 3.966 1.00 91.44 89 TRP A O 1
ATOM 752 N N . THR A 1 90 ? 3.305 -14.271 3.006 1.00 91.19 90 THR A N 1
ATOM 753 C CA . THR A 1 90 ? 3.864 -14.846 4.241 1.00 91.19 90 THR A CA 1
ATOM 754 C C . THR A 1 90 ? 5.276 -14.345 4.539 1.00 91.19 90 THR A C 1
ATOM 756 O O . THR A 1 90 ? 5.656 -14.258 5.706 1.00 91.19 90 THR A O 1
ATOM 759 N N . ASP A 1 91 ? 6.029 -13.976 3.501 1.00 92.19 91 ASP A N 1
ATOM 760 C CA . ASP A 1 91 ? 7.344 -13.337 3.573 1.00 92.19 91 ASP A CA 1
ATOM 761 C C . ASP A 1 91 ? 7.243 -11.929 2.970 1.00 92.19 91 ASP A C 1
ATOM 763 O O . ASP A 1 91 ? 6.475 -11.699 2.038 1.00 92.19 91 ASP A O 1
ATOM 767 N N . TYR A 1 92 ? 7.982 -10.978 3.535 1.00 90.69 92 TYR A N 1
ATOM 768 C CA . TYR A 1 92 ? 8.026 -9.610 3.032 1.00 90.69 92 TYR A CA 1
ATOM 769 C C . TYR A 1 92 ? 8.995 -9.449 1.858 1.00 90.69 92 TYR A C 1
ATOM 771 O O . TYR A 1 92 ? 8.945 -8.418 1.198 1.00 90.69 92 TYR A O 1
ATOM 779 N N . ARG A 1 93 ? 9.904 -10.399 1.622 1.00 92.94 93 ARG A N 1
ATOM 780 C CA . ARG A 1 93 ? 10.866 -10.335 0.516 1.00 92.94 93 ARG A CA 1
ATOM 781 C C . ARG A 1 93 ? 10.171 -10.587 -0.820 1.00 92.94 93 ARG A C 1
ATOM 783 O O . ARG A 1 93 ? 9.351 -11.494 -0.922 1.00 92.94 93 ARG A O 1
A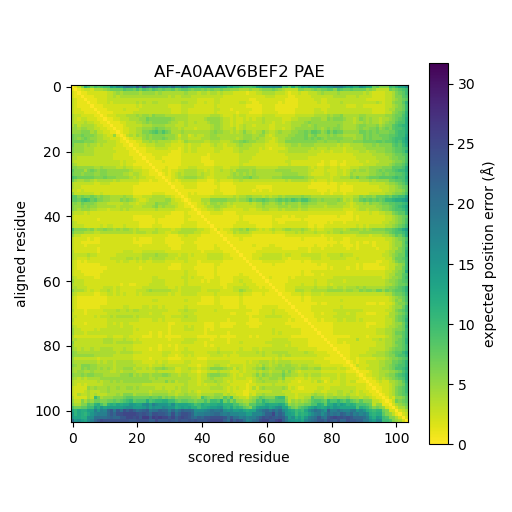TOM 790 N N . ASP A 1 94 ? 10.550 -9.801 -1.824 1.00 92.75 94 ASP A N 1
ATOM 791 C CA . ASP A 1 94 ? 10.031 -9.937 -3.186 1.00 92.75 94 ASP A CA 1
ATOM 792 C C . ASP A 1 94 ? 10.377 -11.315 -3.762 1.00 92.75 94 ASP A C 1
ATOM 794 O O . ASP A 1 94 ? 11.505 -11.796 -3.612 1.00 92.75 94 ASP A O 1
ATOM 798 N N . GLN A 1 95 ? 9.413 -11.945 -4.430 1.00 92.06 95 GLN A N 1
ATOM 799 C CA . GLN A 1 95 ? 9.585 -13.272 -5.025 1.00 92.06 95 GLN A CA 1
ATOM 800 C C . GLN A 1 95 ? 10.206 -13.207 -6.418 1.00 92.06 95 GLN A C 1
ATOM 802 O O . GLN A 1 95 ? 10.898 -14.137 -6.831 1.00 92.06 95 GLN A O 1
ATOM 807 N N . HIS A 1 96 ? 9.972 -12.114 -7.143 1.00 90.50 96 HIS A N 1
ATOM 808 C CA . HIS A 1 96 ? 10.330 -11.991 -8.552 1.00 90.50 96 HIS A CA 1
ATOM 809 C C . HIS A 1 96 ? 11.335 -10.870 -8.819 1.00 90.50 96 HIS A C 1
ATOM 811 O O . HIS A 1 96 ? 11.424 -10.375 -9.942 1.00 90.50 96 HIS A O 1
ATOM 817 N N . TYR A 1 97 ? 12.113 -10.472 -7.815 1.00 87.75 97 TYR A N 1
ATOM 818 C CA . TYR A 1 97 ? 13.138 -9.442 -7.946 1.00 87.75 97 TYR A CA 1
ATOM 819 C C . TYR A 1 97 ? 14.539 -10.016 -7.751 1.00 87.75 97 TYR A C 1
ATOM 821 O O . TYR A 1 97 ? 14.844 -10.586 -6.702 1.00 87.75 97 TYR A O 1
ATOM 829 N N . ASP A 1 98 ? 15.400 -9.827 -8.751 1.00 83.69 98 ASP A N 1
ATOM 830 C CA . ASP A 1 98 ? 16.816 -10.154 -8.627 1.00 83.69 98 ASP A CA 1
ATOM 831 C C . ASP A 1 98 ? 17.562 -8.985 -7.971 1.00 83.69 98 ASP A C 1
ATOM 833 O O . ASP A 1 98 ? 17.754 -7.903 -8.542 1.00 83.69 98 ASP A O 1
ATOM 837 N N . TRP A 1 99 ? 17.938 -9.198 -6.716 1.00 73.06 99 TRP A N 1
ATOM 838 C CA . TRP A 1 99 ? 18.656 -8.221 -5.914 1.00 73.06 99 TRP A CA 1
ATOM 839 C C . TRP A 1 99 ? 20.170 -8.252 -6.166 1.00 73.06 99 TRP A C 1
ATOM 841 O O . TRP A 1 99 ? 20.842 -7.290 -5.792 1.00 73.06 99 TRP A O 1
ATOM 851 N N . GLU A 1 100 ? 20.708 -9.309 -6.785 1.00 68.88 100 GLU A N 1
ATOM 852 C CA . GLU A 1 100 ? 22.145 -9.457 -7.046 1.00 68.88 100 GLU A CA 1
ATOM 853 C C . GLU A 1 100 ? 22.597 -8.597 -8.234 1.00 68.88 100 GLU A C 1
ATOM 855 O O . GLU A 1 100 ? 23.688 -8.024 -8.200 1.00 68.88 100 GLU A O 1
ATOM 860 N N . ASP A 1 101 ? 21.737 -8.421 -9.239 1.00 58.53 101 ASP A N 1
ATOM 861 C CA . ASP A 1 101 ? 22.038 -7.620 -10.434 1.00 58.53 101 ASP A CA 1
ATOM 862 C C . ASP A 1 101 ? 22.005 -6.100 -10.195 1.00 58.53 101 ASP A C 1
ATOM 864 O O . ASP A 1 101 ? 22.672 -5.350 -10.902 1.00 58.53 101 ASP A O 1
ATOM 868 N N . ASN A 1 102 ? 21.268 -5.616 -9.190 1.00 54.56 102 ASN A N 1
ATOM 869 C CA . ASN A 1 102 ? 21.136 -4.175 -8.913 1.00 54.56 102 ASN A CA 1
ATOM 870 C C . ASN A 1 102 ? 22.227 -3.609 -7.979 1.00 54.56 102 ASN A C 1
ATOM 872 O O . ASN A 1 102 ? 22.183 -2.426 -7.642 1.00 54.56 102 ASN A O 1
ATOM 876 N N . ASN A 1 103 ? 23.173 -4.439 -7.524 1.00 51.03 103 ASN A N 1
ATOM 877 C CA . ASN A 1 103 ? 24.256 -4.048 -6.609 1.00 51.03 103 ASN A C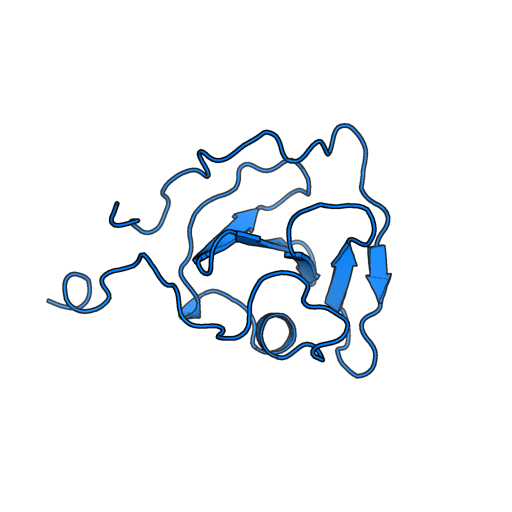A 1
ATOM 878 C C . ASN A 1 103 ? 25.666 -4.271 -7.205 1.00 51.03 103 ASN A C 1
ATOM 880 O O . ASN A 1 103 ? 26.642 -4.342 -6.455 1.00 51.03 103 ASN A O 1
ATOM 884 N N . ARG A 1 104 ? 25.765 -4.406 -8.535 1.00 45.62 104 ARG A N 1
ATOM 885 C CA . ARG A 1 104 ? 27.009 -4.316 -9.320 1.00 45.62 104 ARG A CA 1
ATOM 886 C C . ARG A 1 104 ? 27.050 -2.996 -10.080 1.00 45.62 104 ARG A C 1
ATOM 888 O O . ARG A 1 104 ? 28.177 -2.489 -10.258 1.00 45.62 104 ARG A O 1
#

Foldseek 3Di:
DADDFFDFDDDDQFPCPDAADWDDFPPQPQWIFGPPTPWTWIDHDQKIWTQDQLFIWIASGPRDRTTGHFLVPDDPSRQVGDCVSHDRDDHSGHPRHDPPVVPD

Mean predicted aligned error: 3.86 Å

Radius of gyration: 13.12 Å; Cα contacts (8 Å, |Δi|>4): 187; chains: 1; bounding box: 41×24×32 Å

Solvent-accessible surface area (backbone atoms only — not comparable to full-atom values): 6379 Å² total; per-residue (Å²): 124,78,58,54,80,63,39,64,72,81,73,78,86,80,78,55,87,57,89,76,62,66,44,78,42,87,98,30,90,68,32,28,36,42,75,88,48,98,50,42,36,36,39,45,85,76,36,28,39,33,44,55,92,35,29,35,29,38,19,73,37,91,76,33,75,41,24,29,53,45,40,90,72,51,57,66,64,65,73,61,54,60,68,96,78,42,85,82,57,91,59,63,61,43,69,41,54,69,70,72,76,79,74,115

pLDDT: mean 91.67, std 9.28, range [45.62, 98.12]

Sequence (104 aa):
MILRIGDRYRGPDLGFYDEPNVVAVPGRAGVYYVQDSNNDVYRYNNMWYMNYNGDWYRAGSYNGPWLFVGYRSVPRDVYSVPTGYRRTWTDYRDQHYDWEDNNR